Protein AF-A0A973CB04-F1 (afdb_monomer)

Mean predicted aligned error: 16.15 Å

Foldseek 3Di:
DDPPVDADWDWDWDADPVQKIKTFTGHPVRHTQKIWIDHNVQVVCVVVPHDHDTDMDGCVVVVVVVVVVVVVVVQVVCVVQCAHPVRHRVDDDDDPPPDDPPVVVVVVVVVVD

Solvent-accessible surface area (backbone atoms only — not comparable to full-atom values): 6875 Å² total; per-residue (Å²): 135,86,83,78,83,73,78,74,56,45,79,47,79,47,74,49,96,87,52,37,35,39,43,34,38,22,39,75,87,66,52,69,46,34,38,31,55,32,48,55,68,49,47,54,38,43,76,72,73,42,92,65,91,63,59,72,49,63,44,60,59,54,53,52,51,52,50,52,53,50,52,52,52,50,53,52,52,28,60,73,73,36,28,46,101,84,74,47,71,62,86,79,79,92,75,91,62,73,69,66,68,58,56,54,52,53,54,54,56,64,78,70,113

pLDDT: mean 73.48, std 15.4, range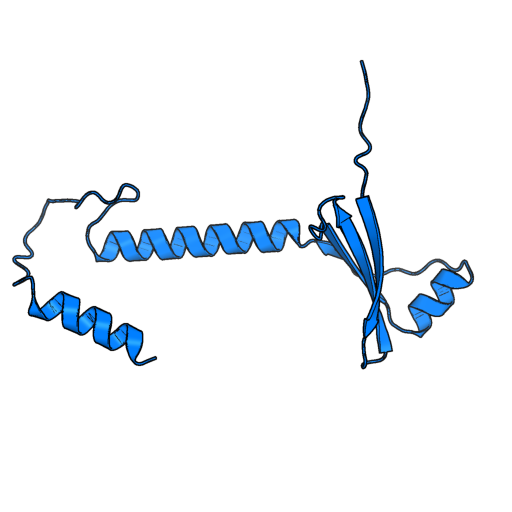 [37.22, 92.94]

Sequence (113 aa):
MTTDKHKAGNVVITKSTNGQFFIEIEHSNGDLVCQAILTAEQFAHAVTGKQVKAEITDLSLAASNRILELELQLNWLLSKVGVNENGVFLTSGNAQLNNDDSLVNLIKQIDSQ

Radius of gyration: 24.6 Å; Cα contacts (8 Å, |Δi|>4): 113; chains: 1; bounding box: 63×24×53 Å

Nearest PDB structures (foldseek):
  2k8e-assembly1_A  TM=7.472E-01  e=1.761E-01  Escherichia coli K-12
  8g8k-assembly1_A  TM=8.612E-01  e=1.468E+00  Mycobacterium tuberculosis H37Rv
  2ml5-assembly1_A  TM=5.511E-01  e=1.152E+00  Bacteroides ovatus ATCC 8483
  2ml6-assembly1_A  TM=5.552E-01  e=2.111E+00  Bacteroides uniformis ATCC 8492
  8uxx-assembly1_D  TM=3.816E-01  e=3.226E+00  Schizosaccharomyces pombe

Structure (mmCIF, N/CA/C/O backbone):
data_AF-A0A973CB04-F1
#
_entry.id   AF-A0A973CB04-F1
#
loop_
_atom_site.group_PDB
_atom_site.id
_atom_site.type_symbol
_atom_site.label_atom_id
_atom_site.label_alt_id
_atom_site.label_comp_id
_atom_site.label_asym_id
_atom_site.label_entity_id
_atom_site.label_seq_id
_atom_site.pdbx_PDB_ins_code
_atom_site.Cartn_x
_atom_site.Cartn_y
_atom_site.Cartn_z
_atom_site.occupancy
_atom_site.B_iso_or_equiv
_atom_site.auth_seq_id
_atom_site.auth_comp_id
_atom_site.auth_asym_id
_atom_site.auth_atom_id
_atom_site.pdbx_PDB_model_num
ATOM 1 N N . MET A 1 1 ? -22.458 14.831 -21.873 1.00 37.22 1 MET A N 1
ATOM 2 C CA . MET A 1 1 ? -21.273 14.986 -21.005 1.00 37.22 1 MET A CA 1
ATOM 3 C C . MET A 1 1 ? -21.342 13.897 -19.950 1.00 37.22 1 MET A C 1
ATOM 5 O O . MET A 1 1 ? -22.110 14.038 -19.011 1.00 37.22 1 MET A O 1
ATOM 9 N N . THR A 1 2 ? -20.648 12.778 -20.142 1.00 40.47 2 THR A N 1
ATOM 10 C CA . THR A 1 2 ? -20.549 11.719 -19.129 1.00 40.47 2 THR A CA 1
ATOM 11 C C . THR A 1 2 ? -19.352 12.030 -18.242 1.00 40.47 2 THR A C 1
ATOM 13 O O . THR A 1 2 ? -18.201 11.959 -18.661 1.00 40.47 2 THR A O 1
ATOM 16 N N . THR A 1 3 ? -19.619 12.488 -17.023 1.00 49.06 3 THR A N 1
ATOM 17 C C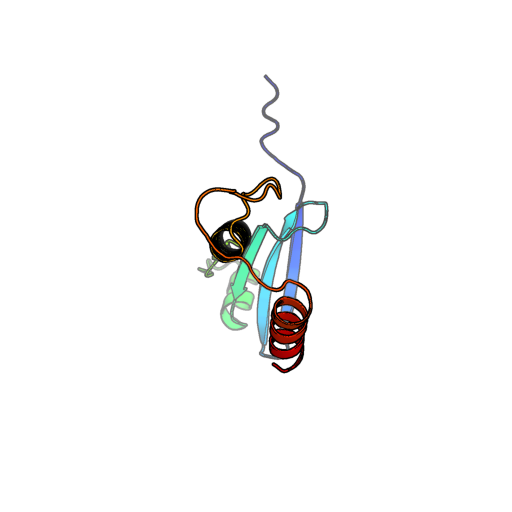A . THR A 1 3 ? -18.599 12.676 -15.989 1.00 49.06 3 THR A CA 1
ATOM 18 C C . THR A 1 3 ? -18.292 11.336 -15.334 1.00 49.06 3 THR A C 1
ATOM 20 O O . THR A 1 3 ? -18.624 11.127 -14.170 1.00 49.06 3 THR A O 1
ATOM 23 N N . ASP A 1 4 ? -17.634 10.438 -16.061 1.00 52.72 4 ASP A N 1
ATOM 24 C CA . ASP A 1 4 ? -17.036 9.240 -15.467 1.00 52.72 4 ASP A CA 1
ATOM 25 C C . ASP A 1 4 ? -15.721 9.640 -14.783 1.00 52.72 4 ASP A C 1
ATOM 27 O O . ASP A 1 4 ? -14.619 9.376 -15.256 1.00 52.72 4 ASP A O 1
ATOM 31 N N . LYS A 1 5 ? -15.838 10.377 -13.670 1.00 62.09 5 LYS A N 1
ATOM 32 C CA . LYS A 1 5 ? -14.699 10.774 -12.822 1.00 62.09 5 LYS A CA 1
ATOM 33 C C . LYS A 1 5 ? -14.308 9.698 -11.807 1.00 62.09 5 LYS A C 1
ATOM 35 O O . LYS A 1 5 ? -13.373 9.899 -11.037 1.00 62.09 5 LYS A O 1
ATOM 40 N N . HIS A 1 6 ? -15.014 8.573 -11.789 1.00 63.16 6 HIS A N 1
ATOM 41 C CA . HIS A 1 6 ? -14.805 7.504 -10.825 1.00 63.16 6 HIS A CA 1
ATOM 42 C C . HIS A 1 6 ? -14.273 6.274 -11.554 1.00 63.16 6 HIS A C 1
ATOM 44 O O . HIS A 1 6 ? -14.975 5.670 -12.360 1.00 63.16 6 HIS A O 1
ATOM 50 N N . LYS A 1 7 ? -13.015 5.916 -11.283 1.00 69.75 7 LYS A N 1
ATOM 51 C CA . LYS A 1 7 ? -12.451 4.626 -11.689 1.00 69.75 7 LYS A CA 1
ATOM 52 C C . LYS A 1 7 ? -12.687 3.618 -10.569 1.00 69.75 7 LYS A C 1
ATOM 54 O O . LYS A 1 7 ? -12.525 3.959 -9.399 1.00 69.75 7 LYS A O 1
ATOM 59 N N . ALA A 1 8 ? -13.066 2.397 -10.933 1.00 78.25 8 ALA A N 1
ATOM 60 C CA . ALA A 1 8 ? -13.127 1.292 -9.986 1.00 78.25 8 ALA A CA 1
ATOM 61 C C . ALA A 1 8 ? -11.713 0.947 -9.491 1.00 78.25 8 ALA A C 1
ATOM 63 O O . ALA A 1 8 ? -10.745 1.003 -10.253 1.00 78.25 8 ALA A O 1
ATOM 64 N N . GLY A 1 9 ? -11.613 0.592 -8.218 1.00 85.38 9 GLY A N 1
ATOM 65 C CA . GLY A 1 9 ? -10.376 0.208 -7.554 1.00 85.38 9 GLY A CA 1
ATOM 66 C C . GLY A 1 9 ? -10.685 -0.629 -6.321 1.00 85.38 9 GLY A C 1
ATOM 67 O O . GLY A 1 9 ? -11.854 -0.817 -5.974 1.00 85.38 9 GLY A O 1
ATOM 68 N N . ASN A 1 10 ? -9.636 -1.119 -5.675 1.00 87.19 10 ASN A N 1
ATOM 69 C CA . ASN A 1 10 ? -9.727 -1.946 -4.482 1.00 87.19 10 ASN A CA 1
ATOM 70 C C . ASN A 1 10 ? -9.126 -1.208 -3.285 1.00 87.19 10 ASN A C 1
ATOM 72 O O . ASN A 1 10 ? -8.230 -0.379 -3.433 1.00 87.19 10 ASN A O 1
ATOM 76 N N . VAL A 1 11 ? -9.634 -1.522 -2.095 1.00 90.88 11 VAL A N 1
ATOM 77 C CA . VAL A 1 11 ? -9.000 -1.137 -0.834 1.00 90.88 11 VAL A CA 1
ATOM 78 C C . VAL A 1 11 ? -8.563 -2.415 -0.141 1.00 90.88 11 VAL A C 1
ATOM 80 O O . VAL A 1 11 ? -9.399 -3.266 0.168 1.00 90.88 11 VAL A O 1
ATOM 83 N N . VAL A 1 12 ? -7.264 -2.540 0.098 1.00 92.19 12 VAL A N 1
ATOM 84 C CA . VAL A 1 12 ? -6.651 -3.678 0.781 1.00 92.19 12 VAL A CA 1
ATOM 85 C C . VAL A 1 12 ? -6.190 -3.222 2.159 1.00 92.19 12 VAL A C 1
ATOM 87 O O . VAL A 1 12 ? -5.665 -2.123 2.327 1.00 92.19 12 VAL A O 1
ATOM 90 N N . ILE A 1 13 ? -6.452 -4.044 3.174 1.00 91.56 13 ILE A N 1
ATOM 91 C CA . ILE A 1 13 ? -6.031 -3.773 4.548 1.00 91.56 13 ILE A CA 1
ATOM 92 C C . ILE A 1 13 ? -5.160 -4.931 5.010 1.00 91.56 13 ILE A C 1
ATOM 94 O O . ILE A 1 13 ? -5.649 -6.044 5.213 1.00 91.56 13 ILE A O 1
ATOM 98 N N . THR A 1 14 ? -3.880 -4.646 5.218 1.00 92.94 14 THR A N 1
ATOM 99 C CA . THR A 1 14 ? -2.878 -5.638 5.611 1.00 92.94 14 THR A CA 1
ATOM 100 C C . THR A 1 14 ? -2.345 -5.317 7.003 1.00 92.94 14 THR A C 1
ATOM 102 O O . THR A 1 14 ? -2.118 -4.158 7.347 1.00 92.94 14 THR A O 1
ATOM 105 N N . LYS A 1 15 ? -2.118 -6.343 7.829 1.00 91.31 15 LYS A N 1
ATOM 106 C CA . LYS A 1 15 ? -1.437 -6.208 9.124 1.00 91.31 15 LYS A CA 1
ATOM 107 C C . LYS A 1 15 ? -0.046 -6.827 9.032 1.00 91.31 15 LYS A C 1
ATOM 109 O O . LYS A 1 15 ? 0.077 -8.013 8.741 1.00 91.31 15 LYS A O 1
ATOM 114 N N . SER A 1 16 ? 0.988 -6.049 9.337 1.00 89.38 16 SER A N 1
ATOM 115 C CA . SER A 1 16 ? 2.363 -6.550 9.419 1.00 89.38 16 SER A CA 1
ATOM 116 C C . SER A 1 16 ? 2.649 -7.242 10.754 1.00 89.38 16 SER A C 1
ATOM 118 O O . SER A 1 16 ? 1.963 -7.049 11.764 1.00 89.38 16 SER A O 1
ATOM 120 N N . THR A 1 17 ? 3.714 -8.040 10.769 1.00 88.00 17 THR A N 1
ATOM 121 C CA . THR A 1 17 ? 4.249 -8.722 11.954 1.00 88.00 17 THR A CA 1
ATOM 122 C C . THR A 1 17 ? 4.713 -7.750 13.038 1.00 88.00 17 THR A C 1
ATOM 124 O O . THR A 1 17 ? 4.690 -8.097 14.216 1.00 88.00 17 THR A O 1
ATOM 127 N N . ASN A 1 18 ? 5.065 -6.515 12.669 1.00 85.31 18 ASN A N 1
ATOM 128 C CA . ASN A 1 18 ? 5.437 -5.448 13.601 1.00 85.31 18 ASN A CA 1
ATOM 129 C C . ASN A 1 18 ? 4.226 -4.715 14.223 1.00 85.31 18 ASN A C 1
ATOM 131 O O . ASN A 1 18 ? 4.407 -3.768 14.985 1.00 85.31 18 ASN A O 1
ATOM 135 N N . GLY A 1 19 ? 2.995 -5.126 13.898 1.00 84.75 19 GLY A N 1
ATOM 136 C CA . GLY A 1 19 ? 1.769 -4.532 14.436 1.00 84.75 19 GLY A CA 1
ATOM 137 C C . GLY A 1 19 ? 1.285 -3.267 13.721 1.00 84.75 19 GLY A C 1
ATOM 138 O O . GLY A 1 19 ? 0.321 -2.659 14.187 1.00 84.75 19 GLY A O 1
ATOM 139 N N . GLN A 1 20 ? 1.910 -2.877 12.607 1.00 88.94 20 GLN A N 1
ATOM 140 C CA . GLN A 1 20 ? 1.409 -1.808 11.740 1.00 88.94 20 GLN A CA 1
ATOM 141 C C . GLN A 1 20 ? 0.294 -2.308 10.819 1.00 88.94 20 GLN A C 1
ATOM 143 O O . GLN A 1 20 ? 0.276 -3.473 10.411 1.00 88.94 20 GLN A O 1
ATOM 148 N N . PHE A 1 21 ? -0.616 -1.398 10.485 1.00 91.81 21 PHE A N 1
ATOM 149 C CA . PHE A 1 21 ? -1.695 -1.605 9.530 1.00 91.81 21 PHE A CA 1
ATOM 150 C C . PHE A 1 21 ? -1.434 -0.766 8.282 1.00 91.81 21 PHE A C 1
ATOM 152 O O . PHE A 1 21 ? -1.148 0.426 8.382 1.00 91.81 21 PHE A O 1
ATOM 159 N N . PHE A 1 22 ? -1.555 -1.395 7.121 1.00 91.50 22 PHE A N 1
ATOM 160 C CA . PHE A 1 22 ? -1.392 -0.781 5.811 1.00 91.50 22 PHE A CA 1
ATOM 161 C C . PHE A 1 22 ? -2.763 -0.737 5.159 1.00 91.50 22 PHE A C 1
ATOM 163 O O . PHE A 1 22 ? -3.424 -1.769 5.059 1.00 91.50 22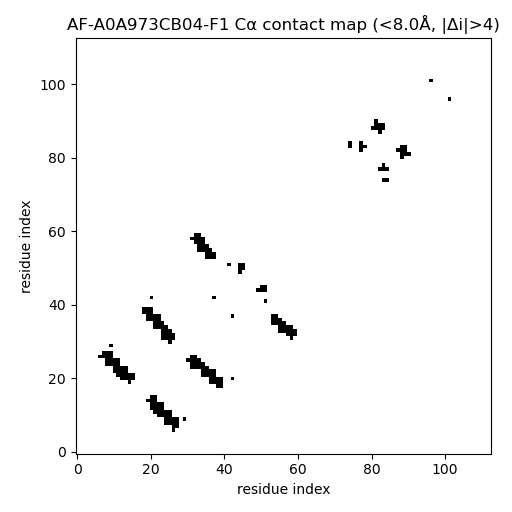 PHE A O 1
ATOM 170 N N . ILE A 1 23 ? -3.207 0.458 4.780 1.00 92.25 23 ILE A N 1
ATOM 171 C CA . ILE A 1 23 ? -4.401 0.651 3.962 1.00 92.25 23 ILE A CA 1
ATOM 172 C C . ILE A 1 23 ? -3.919 1.049 2.579 1.00 92.25 23 ILE A C 1
ATOM 174 O O . ILE A 1 23 ? -3.339 2.116 2.392 1.00 92.2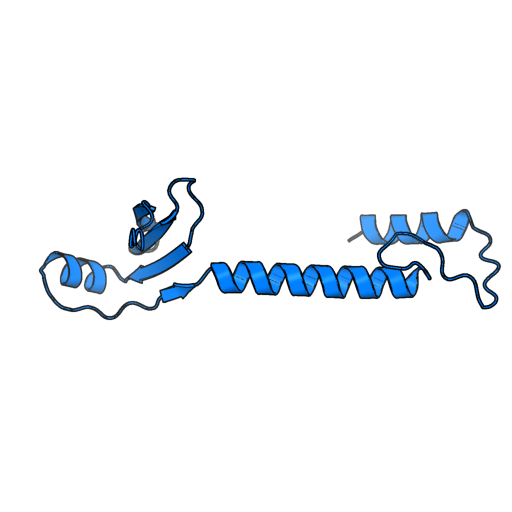5 23 ILE A O 1
ATOM 178 N N . GLU A 1 24 ? -4.147 0.167 1.628 1.00 91.50 24 GLU A N 1
ATOM 179 C CA . GLU A 1 24 ? -3.621 0.237 0.277 1.00 91.50 24 GLU A CA 1
ATOM 180 C C . GLU A 1 24 ? -4.785 0.499 -0.672 1.00 91.50 24 GLU A C 1
ATOM 182 O O . GLU A 1 24 ? -5.790 -0.213 -0.649 1.00 91.50 24 GLU A O 1
ATOM 187 N N . ILE A 1 25 ? -4.681 1.568 -1.461 1.00 89.44 25 ILE A N 1
ATOM 188 C CA . ILE A 1 25 ? -5.643 1.868 -2.520 1.00 89.44 25 ILE A CA 1
ATOM 189 C C . ILE A 1 25 ? -5.025 1.407 -3.828 1.00 89.44 25 ILE A C 1
ATOM 191 O O . ILE A 1 25 ? -4.000 1.936 -4.255 1.00 89.44 25 ILE A O 1
ATOM 195 N N . GLU A 1 26 ? -5.670 0.447 -4.471 1.00 88.31 26 GLU A N 1
ATOM 196 C CA . GLU A 1 26 ? -5.198 -0.176 -5.700 1.00 88.31 26 GLU A CA 1
ATOM 197 C C . GLU A 1 26 ? -6.148 0.121 -6.861 1.00 88.31 26 GLU A C 1
ATOM 199 O O . GLU A 1 26 ? -7.367 0.254 -6.706 1.00 88.31 26 GLU A O 1
ATOM 204 N N . HIS A 1 27 ? -5.594 0.182 -8.064 1.00 85.56 27 HIS A N 1
ATOM 205 C CA . HIS A 1 27 ? -6.366 0.069 -9.288 1.00 85.56 27 HIS A CA 1
ATOM 206 C C . HIS A 1 27 ? -6.968 -1.339 -9.423 1.00 85.56 27 HIS A C 1
ATOM 208 O O . HIS A 1 27 ? -6.547 -2.301 -8.784 1.00 85.56 27 HIS A O 1
ATOM 214 N N . SER A 1 28 ? -7.973 -1.485 -10.287 1.00 85.44 28 S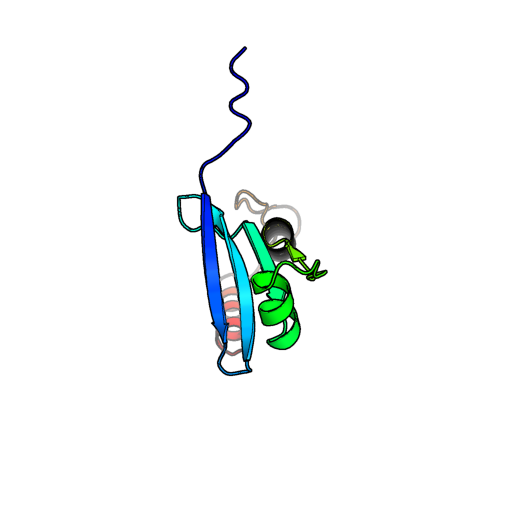ER A N 1
ATOM 215 C CA . SER A 1 28 ? -8.655 -2.769 -10.510 1.00 85.44 28 SER A CA 1
ATOM 216 C C . SER A 1 28 ? -7.753 -3.880 -11.068 1.00 85.44 28 SER A C 1
ATOM 218 O O . SER A 1 28 ? -8.121 -5.049 -10.995 1.00 85.44 28 SER A O 1
ATOM 220 N N . ASN A 1 29 ? -6.594 -3.529 -11.625 1.00 81.12 29 ASN A N 1
ATOM 221 C CA . ASN A 1 29 ? -5.563 -4.454 -12.096 1.00 81.12 29 ASN A CA 1
ATOM 222 C C . ASN A 1 29 ? -4.543 -4.850 -11.007 1.00 81.12 29 ASN A C 1
ATOM 224 O O . ASN A 1 29 ? -3.651 -5.640 -11.301 1.00 81.12 29 ASN A O 1
ATOM 228 N N . GLY A 1 30 ? -4.678 -4.323 -9.785 1.00 78.94 30 GLY A N 1
ATOM 229 C CA . GLY A 1 30 ? -3.764 -4.570 -8.666 1.00 78.94 30 GLY A CA 1
ATOM 230 C C . GLY A 1 30 ? -2.607 -3.574 -8.549 1.00 78.94 30 GLY A C 1
ATOM 231 O O . GLY A 1 30 ? -1.774 -3.730 -7.662 1.00 78.94 30 GLY A O 1
ATOM 232 N N . ASP A 1 31 ? -2.533 -2.546 -9.404 1.00 80.94 31 ASP A N 1
ATOM 233 C CA . ASP A 1 31 ? -1.489 -1.526 -9.277 1.00 80.94 31 ASP A CA 1
ATOM 234 C C . ASP A 1 31 ? -1.755 -0.632 -8.060 1.00 80.94 31 ASP A C 1
ATOM 236 O O . ASP A 1 31 ? -2.814 -0.009 -7.946 1.00 80.94 31 ASP A O 1
ATOM 240 N N . LEU A 1 32 ? -0.774 -0.529 -7.167 1.00 82.44 32 LEU A N 1
ATOM 241 C CA . LEU A 1 32 ? -0.869 0.284 -5.960 1.00 82.44 32 LEU A CA 1
ATOM 242 C C . LEU A 1 32 ? -0.785 1.782 -6.294 1.00 82.44 32 LEU A C 1
ATOM 244 O O . LEU A 1 32 ? 0.195 2.252 -6.870 1.00 82.44 32 LEU A O 1
ATOM 248 N N . VAL A 1 33 ? -1.807 2.541 -5.900 1.00 85.62 33 VAL A N 1
ATOM 249 C CA . VAL A 1 33 ? -1.902 3.994 -6.111 1.00 85.62 33 VAL A CA 1
ATOM 250 C C . VAL A 1 33 ? -1.250 4.726 -4.949 1.00 85.62 33 VAL A C 1
ATOM 252 O O . VAL A 1 33 ? -0.323 5.517 -5.116 1.00 85.62 33 VAL A O 1
ATOM 255 N N . CYS A 1 34 ? -1.739 4.447 -3.745 1.00 86.62 34 CYS A N 1
ATOM 256 C CA . CYS A 1 34 ? -1.215 5.034 -2.530 1.00 86.62 34 CYS A CA 1
ATOM 257 C C . CYS A 1 34 ? -1.411 4.095 -1.349 1.00 86.62 34 CYS A C 1
ATOM 259 O O . CYS A 1 34 ? -2.281 3.221 -1.343 1.00 86.62 34 CYS A O 1
ATOM 261 N N . GLN A 1 35 ? -0.582 4.307 -0.337 1.00 90.06 35 GLN A N 1
ATOM 262 C CA . GLN A 1 35 ? -0.597 3.535 0.890 1.00 90.06 35 GLN A CA 1
ATOM 263 C C . GLN A 1 35 ? -0.665 4.487 2.078 1.00 90.06 35 GLN A C 1
ATOM 265 O O . GLN A 1 35 ? 0.059 5.482 2.130 1.00 90.06 35 GLN A O 1
ATOM 270 N N . ALA A 1 36 ? -1.525 4.169 3.039 1.00 90.56 36 ALA A N 1
ATOM 271 C CA . ALA A 1 36 ? -1.566 4.808 4.342 1.00 90.56 36 ALA A CA 1
ATOM 272 C C . ALA A 1 36 ? -1.087 3.830 5.417 1.00 90.56 36 ALA A C 1
ATOM 274 O O . ALA A 1 36 ? -1.530 2.680 5.459 1.00 90.56 36 ALA A O 1
ATOM 275 N N . ILE A 1 37 ? -0.208 4.297 6.302 1.00 91.56 37 ILE A N 1
ATOM 276 C CA . ILE A 1 37 ? 0.346 3.488 7.393 1.00 91.56 37 ILE A CA 1
ATOM 277 C C . ILE A 1 37 ? -0.244 3.967 8.717 1.00 91.56 37 ILE A C 1
ATOM 279 O O . ILE A 1 37 ? -0.230 5.158 9.033 1.00 91.56 37 ILE A O 1
ATOM 283 N N . LEU A 1 38 ? -0.768 3.025 9.497 1.00 91.00 38 LEU A N 1
ATOM 284 C CA . LEU A 1 38 ? -1.402 3.266 10.789 1.00 91.00 38 LEU A CA 1
ATOM 285 C C . LEU A 1 38 ? -0.751 2.396 11.865 1.00 91.00 38 LEU A C 1
ATOM 287 O O . LEU A 1 38 ? -0.475 1.211 11.661 1.00 91.00 38 LEU A O 1
ATOM 291 N N . THR A 1 39 ? -0.564 2.961 13.056 1.00 92.12 39 THR A N 1
ATOM 292 C CA . THR A 1 39 ? -0.293 2.156 14.253 1.00 92.12 39 THR A CA 1
ATOM 293 C C . THR A 1 39 ? -1.548 1.392 14.685 1.00 92.12 39 THR A C 1
ATOM 295 O O . THR A 1 39 ? -2.666 1.715 14.279 1.00 92.12 39 THR A O 1
ATOM 298 N N . ALA A 1 40 ? -1.395 0.391 15.555 1.00 90.62 40 ALA A N 1
ATOM 299 C CA . ALA A 1 40 ? -2.537 -0.355 16.085 1.00 90.62 40 ALA A CA 1
ATOM 300 C C . ALA A 1 40 ? -3.559 0.533 16.821 1.00 90.62 40 ALA A C 1
ATOM 302 O O . ALA A 1 40 ? -4.764 0.340 16.673 1.00 90.62 40 ALA A O 1
ATOM 303 N N . GLU A 1 41 ? -3.088 1.529 17.576 1.00 90.56 41 GLU A N 1
ATOM 304 C CA . GLU A 1 41 ? -3.949 2.491 18.275 1.00 90.56 41 GLU A CA 1
ATOM 305 C C . GLU A 1 41 ? -4.729 3.363 17.286 1.00 90.56 41 GLU A C 1
ATOM 307 O O . GLU A 1 41 ? -5.947 3.511 17.392 1.00 90.56 41 GLU A O 1
ATOM 312 N N . GLN A 1 42 ? -4.033 3.888 16.278 1.00 92.44 42 GLN A N 1
ATOM 313 C CA . GLN A 1 42 ? -4.629 4.679 15.210 1.00 92.44 42 GLN A CA 1
ATOM 314 C C . GLN A 1 42 ? -5.672 3.874 14.428 1.00 92.44 42 GLN A C 1
ATOM 316 O O . GLN A 1 42 ? -6.770 4.364 14.177 1.00 92.44 42 GLN A O 1
ATOM 321 N N . PHE A 1 43 ? -5.381 2.616 14.101 1.00 90.31 43 PHE A N 1
ATOM 322 C CA . PHE A 1 43 ? -6.341 1.740 13.439 1.00 90.31 43 PHE A CA 1
ATOM 323 C C . PHE A 1 43 ? -7.580 1.481 14.315 1.00 90.31 43 PHE A C 1
ATOM 325 O O . PHE A 1 43 ? -8.709 1.626 13.847 1.00 90.31 43 PHE A O 1
ATOM 332 N N . ALA A 1 44 ? -7.401 1.185 15.608 1.00 90.81 44 ALA A N 1
ATOM 333 C CA . ALA A 1 44 ? -8.517 0.995 16.539 1.00 90.81 44 ALA A CA 1
ATOM 334 C C . ALA A 1 44 ? -9.388 2.259 16.675 1.00 90.81 44 ALA A C 1
ATOM 336 O O . ALA A 1 44 ? -10.619 2.185 16.711 1.00 90.81 44 ALA A O 1
ATOM 337 N N . HIS A 1 45 ? -8.767 3.438 16.708 1.00 92.56 45 HIS A N 1
ATOM 338 C CA . HIS A 1 45 ? -9.481 4.714 16.729 1.00 92.56 45 HIS A CA 1
ATOM 339 C C . HIS A 1 45 ? -10.290 4.936 15.444 1.00 92.56 45 HIS A C 1
ATOM 341 O O . HIS A 1 45 ? -11.451 5.335 15.522 1.00 92.56 45 HIS A O 1
ATOM 347 N N . ALA A 1 46 ? -9.722 4.614 14.280 1.00 89.38 46 ALA A N 1
ATOM 348 C CA . ALA A 1 46 ? -10.413 4.742 13.000 1.00 89.38 46 ALA A CA 1
ATOM 349 C C . ALA A 1 46 ? -11.650 3.828 12.918 1.00 89.38 46 ALA A C 1
ATOM 351 O O . ALA A 1 46 ? -12.731 4.284 12.548 1.00 89.38 46 ALA A O 1
ATOM 352 N N . VAL A 1 47 ? -11.532 2.563 13.344 1.00 87.56 47 VAL A N 1
ATOM 353 C CA . VAL A 1 47 ? -12.652 1.597 13.339 1.00 87.56 47 VAL A CA 1
ATOM 354 C C . VAL A 1 47 ? -13.761 1.990 14.323 1.00 87.56 47 VAL A C 1
ATOM 356 O O . VAL A 1 47 ? -14.932 1.701 14.088 1.00 87.56 47 VAL A O 1
ATOM 359 N N . THR A 1 48 ? -13.423 2.696 15.404 1.00 92.31 48 THR A N 1
ATOM 360 C CA . THR A 1 48 ? -14.401 3.201 16.386 1.00 92.31 48 THR A CA 1
ATOM 361 C C . THR A 1 48 ? -15.016 4.556 16.016 1.00 92.31 48 THR A C 1
ATOM 363 O O . THR A 1 48 ? -15.732 5.148 16.823 1.00 92.31 48 THR A O 1
ATOM 366 N N . GLY A 1 49 ? -14.774 5.051 14.797 1.00 86.75 49 GLY A N 1
ATOM 367 C CA . GLY A 1 49 ? -15.394 6.269 14.269 1.00 86.75 49 GLY A CA 1
ATOM 368 C C . GLY A 1 49 ? -14.700 7.568 14.681 1.00 86.75 49 GLY A C 1
ATOM 369 O O . GLY A 1 49 ? -15.247 8.648 14.457 1.00 86.75 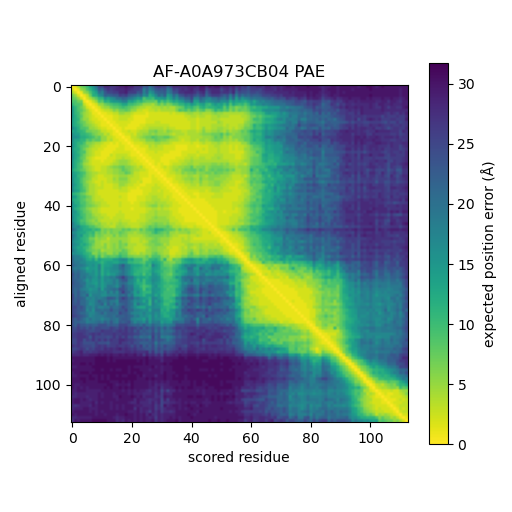49 GLY A O 1
ATOM 370 N N . LYS A 1 50 ? -13.500 7.499 15.272 1.00 90.19 50 LYS A N 1
ATOM 371 C CA . LYS A 1 50 ? -12.691 8.691 15.549 1.00 90.19 50 LYS A CA 1
ATOM 372 C C . LYS A 1 50 ? -11.888 9.084 14.315 1.00 90.19 50 LYS A C 1
ATOM 374 O O . LYS A 1 50 ? -11.401 8.237 13.571 1.00 90.19 50 LYS A O 1
ATOM 379 N N . GLN A 1 51 ? -11.697 10.389 14.133 1.00 88.75 51 GLN A N 1
ATOM 380 C CA . GLN A 1 51 ? -10.817 10.898 13.088 1.00 88.75 51 GLN A CA 1
ATOM 381 C C . GLN A 1 51 ? -9.360 10.571 13.423 1.00 88.75 51 GLN A C 1
ATOM 383 O O . GLN A 1 51 ? -8.886 10.841 14.527 1.00 88.75 51 GLN A O 1
ATOM 388 N N . VAL A 1 52 ? -8.645 10.026 12.442 1.00 88.19 52 VAL A N 1
ATOM 389 C CA . VAL A 1 52 ? -7.227 9.684 12.551 1.00 88.19 52 VAL A CA 1
ATOM 390 C C . VAL A 1 52 ? -6.495 10.265 11.353 1.00 88.19 52 VAL A C 1
ATOM 392 O O . VAL A 1 52 ? -6.971 10.177 10.223 1.00 88.19 52 VAL A O 1
ATOM 395 N N . LYS A 1 53 ? -5.343 10.889 11.604 1.00 86.38 53 LYS A N 1
ATOM 396 C CA . LYS A 1 53 ? -4.468 11.406 10.553 1.00 86.38 53 LYS A CA 1
ATOM 397 C C . LYS A 1 53 ? -3.411 10.350 10.247 1.00 86.38 53 LYS A C 1
ATOM 399 O O . LYS A 1 53 ? -2.583 10.064 11.108 1.00 86.38 53 LYS A O 1
ATOM 404 N N . ALA A 1 54 ? -3.468 9.783 9.048 1.00 81.06 54 ALA A N 1
ATOM 405 C CA . ALA A 1 54 ? -2.460 8.861 8.543 1.00 81.06 54 ALA A CA 1
ATOM 406 C C . ALA A 1 54 ? -1.500 9.594 7.603 1.00 81.06 54 ALA A C 1
ATOM 408 O O . ALA A 1 54 ? -1.900 10.524 6.896 1.00 81.06 54 ALA A O 1
ATOM 409 N N . GLU A 1 55 ? -0.243 9.171 7.605 1.00 82.31 55 GLU A N 1
ATOM 410 C CA . GLU A 1 55 ? 0.704 9.541 6.560 1.00 82.31 55 GLU A CA 1
ATOM 411 C C . GLU A 1 55 ? 0.380 8.738 5.298 1.00 82.31 55 GLU A C 1
ATOM 413 O O . GLU A 1 55 ? 0.090 7.543 5.388 1.00 82.31 55 GLU A O 1
ATOM 418 N N . ILE A 1 56 ? 0.380 9.406 4.142 1.00 83.25 56 ILE A N 1
ATOM 419 C CA . ILE A 1 56 ? 0.106 8.788 2.843 1.00 83.25 56 ILE A CA 1
ATOM 420 C C . ILE A 1 56 ? 1.379 8.838 2.010 1.00 83.25 56 ILE A C 1
ATOM 422 O O . ILE A 1 56 ? 1.940 9.912 1.795 1.00 83.25 56 ILE A O 1
ATOM 426 N N . THR A 1 57 ? 1.791 7.686 1.496 1.00 79.12 57 THR A N 1
ATOM 427 C CA . THR A 1 57 ? 2.845 7.576 0.491 1.00 79.12 57 THR A CA 1
ATOM 428 C C . THR A 1 57 ? 2.200 7.385 -0.878 1.00 79.12 57 THR A C 1
ATOM 430 O O . THR A 1 57 ? 1.491 6.404 -1.110 1.00 79.12 57 THR A O 1
ATOM 433 N N . ASP A 1 58 ? 2.423 8.344 -1.778 1.00 75.88 58 ASP A N 1
ATOM 434 C CA . ASP A 1 58 ? 2.032 8.245 -3.186 1.00 75.88 58 ASP A CA 1
ATOM 435 C C . ASP A 1 58 ? 3.134 7.511 -3.959 1.00 75.88 58 ASP A C 1
ATOM 437 O O . ASP A 1 58 ? 4.254 8.008 -4.111 1.00 75.88 58 ASP A O 1
ATOM 441 N N . LEU A 1 59 ? 2.829 6.296 -4.409 1.00 67.44 59 LEU A N 1
ATOM 442 C CA . LEU A 1 59 ? 3.802 5.432 -5.074 1.00 67.44 59 LEU A CA 1
ATOM 443 C C . LEU A 1 59 ? 3.867 5.685 -6.587 1.00 67.44 59 LEU A C 1
ATOM 445 O O . LEU A 1 59 ? 4.842 5.280 -7.225 1.00 67.44 59 LEU A O 1
ATOM 449 N N . SER A 1 60 ? 2.917 6.442 -7.151 1.00 62.59 60 SER A N 1
ATOM 450 C CA . SER A 1 60 ? 2.966 6.863 -8.557 1.00 62.59 60 SER A CA 1
ATOM 451 C C . SER A 1 60 ? 4.130 7.829 -8.825 1.00 62.59 60 SER A C 1
ATOM 453 O O . SER A 1 60 ? 4.809 7.743 -9.856 1.00 62.59 60 SER A O 1
ATOM 455 N N . LEU A 1 61 ? 4.436 8.698 -7.855 1.00 59.34 61 LEU A N 1
ATOM 456 C CA . LEU A 1 61 ? 5.575 9.614 -7.911 1.00 59.34 61 LEU A CA 1
ATOM 457 C C . LEU A 1 61 ? 6.908 8.861 -7.786 1.00 59.34 61 LEU A C 1
ATOM 459 O O . LEU A 1 61 ? 7.871 9.172 -8.485 1.00 59.34 61 LEU A O 1
ATOM 463 N N . ALA A 1 62 ? 6.955 7.839 -6.927 1.00 60.19 62 ALA A N 1
ATOM 464 C CA . ALA A 1 62 ? 8.152 7.028 -6.717 1.00 60.19 62 ALA A CA 1
ATOM 465 C C . ALA A 1 62 ? 8.529 6.222 -7.971 1.00 60.19 62 ALA A C 1
ATOM 467 O O . ALA A 1 62 ? 9.702 6.176 -8.345 1.00 60.19 62 ALA A O 1
ATOM 468 N N . ALA A 1 63 ? 7.540 5.640 -8.659 1.00 61.22 63 ALA A N 1
ATOM 469 C CA . ALA A 1 63 ? 7.756 4.958 -9.934 1.00 61.22 63 ALA A CA 1
ATOM 470 C C . ALA A 1 63 ? 8.266 5.924 -11.020 1.00 61.22 63 ALA A C 1
ATOM 472 O O . ALA A 1 63 ? 9.221 5.606 -11.727 1.00 61.22 63 ALA A O 1
ATOM 473 N N . SER A 1 64 ? 7.687 7.126 -11.095 1.00 65.06 64 SER A N 1
ATOM 474 C CA . SER A 1 64 ? 8.083 8.161 -12.061 1.00 65.06 64 SER A CA 1
ATOM 475 C C . SER A 1 64 ? 9.523 8.645 -11.841 1.00 65.06 64 SER A C 1
ATOM 477 O O . SER A 1 64 ? 10.293 8.749 -12.794 1.00 65.06 64 SER A O 1
ATOM 479 N N . ASN A 1 65 ? 9.924 8.868 -10.585 1.00 63.53 65 ASN A N 1
ATOM 480 C CA . ASN A 1 65 ? 11.294 9.268 -10.246 1.00 63.53 65 ASN A CA 1
ATOM 481 C C . ASN A 1 65 ? 12.315 8.177 -10.591 1.00 63.53 65 ASN A C 1
ATOM 483 O O . ASN A 1 65 ? 13.387 8.470 -11.111 1.00 63.53 65 ASN A O 1
ATOM 487 N N . ARG A 1 66 ? 11.967 6.909 -10.358 1.00 67.19 66 ARG A N 1
ATOM 488 C CA . ARG A 1 66 ? 12.845 5.774 -10.655 1.00 67.19 66 ARG A CA 1
ATOM 489 C C . ARG A 1 66 ? 13.030 5.544 -12.157 1.00 67.19 66 ARG A C 1
ATOM 491 O O . ARG A 1 66 ? 14.119 5.165 -12.573 1.00 67.19 66 ARG A O 1
ATOM 498 N N . ILE A 1 67 ? 12.004 5.801 -12.973 1.00 75.25 67 ILE A N 1
ATOM 499 C CA . ILE A 1 67 ? 12.130 5.797 -14.441 1.00 75.25 67 ILE A CA 1
ATOM 500 C C . ILE A 1 67 ? 13.100 6.896 -14.890 1.00 75.25 67 ILE A C 1
ATOM 502 O O . ILE A 1 67 ? 14.029 6.608 -15.639 1.00 75.25 67 ILE A O 1
ATOM 506 N N . LEU A 1 68 ? 12.948 8.118 -14.371 1.00 74.94 68 LEU A N 1
ATOM 507 C CA . LEU A 1 68 ? 13.835 9.236 -14.702 1.00 74.94 68 LEU A CA 1
ATOM 508 C C . LEU A 1 68 ? 15.300 8.957 -14.318 1.00 74.94 68 LEU A C 1
ATOM 510 O O . LEU A 1 68 ? 16.214 9.261 -15.083 1.00 74.94 68 LEU A O 1
ATOM 514 N N . GLU A 1 69 ? 15.540 8.359 -13.149 1.00 74.12 69 GLU A N 1
ATOM 515 C CA . GLU A 1 69 ? 16.883 7.945 -12.724 1.00 74.12 69 GLU A CA 1
ATOM 516 C C . GLU A 1 69 ? 17.502 6.920 -13.684 1.00 74.12 69 GLU A C 1
ATOM 518 O O . GLU A 1 69 ? 18.669 7.054 -14.055 1.00 74.12 69 GLU A O 1
ATOM 523 N N . LEU A 1 70 ? 16.722 5.928 -14.126 1.00 76.00 70 LEU A N 1
ATOM 524 C CA . LEU A 1 70 ? 17.175 4.917 -15.084 1.00 76.00 70 LEU A CA 1
ATOM 525 C C . LEU A 1 70 ? 17.463 5.522 -16.466 1.00 76.00 70 LEU A C 1
ATOM 527 O O . LEU A 1 70 ? 18.474 5.177 -17.077 1.00 76.00 70 LEU A O 1
ATOM 531 N N . GLU A 1 71 ? 16.633 6.451 -16.945 1.00 79.44 71 GLU A N 1
ATOM 532 C CA . GLU A 1 71 ? 16.864 7.177 -18.203 1.00 79.44 71 GLU A CA 1
ATOM 533 C C . GLU A 1 71 ? 18.146 8.021 -18.145 1.00 79.44 71 GLU A C 1
ATOM 535 O O . GLU A 1 71 ? 18.949 8.009 -19.080 1.00 79.44 71 GLU A O 1
ATOM 540 N N . LEU A 1 72 ? 18.395 8.710 -17.027 1.00 78.62 72 LEU A N 1
ATOM 541 C CA . LEU A 1 72 ? 19.628 9.474 -16.810 1.00 78.62 72 LEU A CA 1
ATOM 542 C C . LEU A 1 72 ? 20.869 8.570 -16.774 1.00 78.62 72 LEU A C 1
ATOM 544 O O . LEU A 1 72 ? 21.892 8.909 -17.375 1.00 78.62 72 LEU A O 1
ATOM 548 N N . GLN A 1 73 ? 20.785 7.418 -16.104 1.00 79.31 73 GLN A N 1
ATOM 549 C CA . GLN A 1 73 ? 21.867 6.429 -16.062 1.00 79.31 73 GLN A CA 1
ATOM 550 C C . GLN A 1 73 ? 22.153 5.836 -17.446 1.00 79.31 73 GLN A C 1
ATOM 552 O O . GLN A 1 73 ? 23.318 5.731 -17.840 1.00 79.31 73 GLN A O 1
ATOM 557 N N . LEU A 1 74 ? 21.107 5.499 -18.206 1.00 78.94 74 LEU A N 1
ATOM 558 C CA . LEU A 1 74 ? 21.232 4.988 -19.568 1.00 78.94 74 LEU A CA 1
ATOM 559 C C . LEU A 1 74 ? 21.884 6.026 -20.488 1.00 78.94 74 LEU A C 1
ATOM 561 O O . LEU A 1 74 ? 22.843 5.710 -21.188 1.00 78.94 74 LEU A O 1
ATOM 565 N N . ASN A 1 75 ? 21.436 7.281 -20.434 1.00 75.75 75 ASN A N 1
ATOM 566 C CA . ASN A 1 75 ? 22.008 8.365 -21.232 1.00 75.75 75 ASN A CA 1
ATOM 567 C C . ASN A 1 75 ? 23.478 8.635 -20.888 1.00 75.75 75 ASN A C 1
ATOM 569 O O . ASN A 1 75 ? 24.303 8.840 -21.783 1.00 75.75 75 ASN A O 1
ATOM 573 N N . TRP A 1 76 ? 23.837 8.586 -19.601 1.00 78.81 76 TRP A N 1
ATOM 574 C CA . TRP A 1 76 ? 25.233 8.676 -19.181 1.00 78.81 76 TRP A CA 1
ATOM 575 C C . TRP A 1 76 ? 26.069 7.540 -19.774 1.00 78.81 76 TRP A C 1
ATOM 577 O O . TRP A 1 76 ? 27.128 7.803 -20.346 1.00 78.81 76 TRP A O 1
ATOM 587 N N . LEU A 1 77 ? 25.587 6.297 -19.703 1.00 73.81 77 LEU A N 1
ATOM 588 C CA . LEU A 1 77 ? 26.289 5.136 -20.246 1.00 73.81 77 LEU A CA 1
ATOM 589 C C . LEU A 1 77 ? 26.480 5.253 -21.763 1.00 73.81 77 LEU A C 1
ATOM 591 O O . LEU A 1 77 ? 27.594 5.095 -22.260 1.00 73.81 77 LEU A O 1
ATOM 595 N N . LEU A 1 78 ? 25.422 5.604 -22.492 1.00 73.25 78 LEU A N 1
ATOM 596 C CA . LEU A 1 78 ? 25.459 5.803 -23.939 1.00 73.25 78 LEU A CA 1
ATOM 597 C C . LEU A 1 78 ? 26.488 6.876 -24.335 1.00 73.25 78 LEU A C 1
ATOM 599 O O . LEU A 1 78 ? 27.301 6.651 -25.234 1.00 73.25 78 LEU A O 1
ATOM 603 N N . SER A 1 79 ? 26.575 7.976 -23.577 1.00 69.25 79 SER A N 1
ATOM 604 C CA . SER A 1 79 ? 27.597 9.010 -23.798 1.00 69.25 79 SER A CA 1
ATOM 605 C C . SER A 1 79 ? 29.039 8.505 -23.628 1.00 69.25 79 SER A C 1
ATOM 607 O O . SER A 1 79 ? 29.942 8.984 -24.313 1.00 69.25 79 SER A O 1
ATOM 609 N N . LYS A 1 80 ? 29.274 7.520 -22.747 1.00 72.94 80 LYS A N 1
ATOM 610 C CA . LYS A 1 80 ? 30.601 6.920 -22.519 1.00 72.94 80 LYS A CA 1
ATOM 611 C C . LYS A 1 80 ? 31.016 5.963 -23.625 1.00 72.94 80 LYS A C 1
ATOM 613 O O . LYS A 1 80 ? 32.200 5.890 -23.940 1.00 72.94 80 LYS A O 1
ATOM 618 N N . VAL A 1 81 ? 30.054 5.255 -24.207 1.00 69.75 81 VAL A N 1
ATOM 619 C CA . VAL A 1 81 ? 30.287 4.315 -25.315 1.00 69.75 81 VAL A CA 1
ATOM 620 C C . VAL A 1 81 ? 30.285 5.046 -26.669 1.00 69.75 81 VAL A C 1
ATOM 622 O O . VAL A 1 81 ? 30.604 4.461 -27.699 1.00 69.75 81 VAL A O 1
ATOM 625 N N . GLY A 1 82 ? 29.976 6.349 -26.674 1.00 67.44 82 GLY A N 1
ATOM 626 C CA . GLY A 1 82 ? 29.882 7.147 -27.891 1.00 67.44 82 GLY A CA 1
ATOM 627 C C . GLY A 1 82 ? 28.703 6.707 -28.753 1.00 67.44 82 GLY A C 1
ATOM 628 O O . GLY A 1 82 ? 28.827 6.652 -29.969 1.00 67.44 82 GLY A O 1
ATOM 629 N N . VAL A 1 83 ? 27.580 6.353 -28.130 1.00 67.75 83 VAL A N 1
ATOM 630 C CA . VAL A 1 83 ? 26.347 5.890 -28.778 1.00 67.75 83 VAL A CA 1
ATOM 631 C C . VAL A 1 83 ? 25.212 6.832 -28.369 1.00 67.75 83 VAL A C 1
ATOM 633 O O . VAL A 1 83 ? 25.241 7.388 -27.276 1.00 67.75 83 VAL A O 1
ATOM 636 N N . ASN A 1 84 ? 24.231 7.074 -29.236 1.00 68.75 84 ASN A N 1
ATOM 637 C CA . ASN A 1 84 ? 23.036 7.845 -28.875 1.00 68.75 84 ASN A CA 1
ATOM 638 C C . ASN A 1 84 ? 21.891 6.951 -28.364 1.00 68.75 84 ASN A C 1
ATOM 640 O O . ASN A 1 84 ? 21.967 5.726 -28.412 1.00 68.75 84 ASN A O 1
ATOM 644 N N . GLU A 1 85 ? 20.798 7.571 -27.921 1.00 65.12 85 GLU A N 1
ATOM 645 C CA . GLU A 1 85 ? 19.564 6.911 -27.448 1.00 65.12 85 GLU A CA 1
ATOM 646 C C . GLU A 1 85 ? 18.924 5.934 -28.454 1.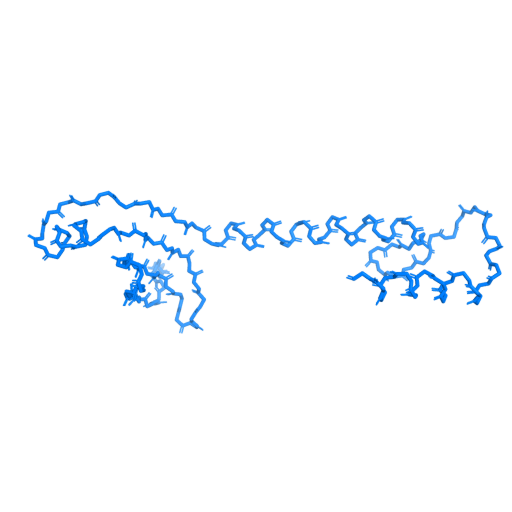00 65.12 85 GLU A C 1
ATOM 648 O O . GLU A 1 85 ? 18.149 5.067 -28.065 1.00 65.12 85 GLU A O 1
ATOM 653 N N . ASN A 1 86 ? 19.294 6.018 -29.736 1.00 68.69 86 ASN A N 1
ATOM 654 C CA . ASN A 1 86 ? 18.822 5.134 -30.803 1.00 68.69 86 ASN A CA 1
ATOM 655 C C . ASN A 1 86 ? 19.815 4.003 -31.134 1.00 68.69 86 ASN A C 1
ATOM 657 O O . ASN A 1 86 ? 19.645 3.310 -32.136 1.00 68.69 86 ASN A O 1
ATOM 661 N N . GLY A 1 87 ? 20.876 3.829 -30.339 1.00 61.34 87 GLY A N 1
ATOM 662 C CA . GLY A 1 87 ? 21.893 2.802 -30.571 1.00 61.34 87 GLY A CA 1
ATOM 663 C C . GLY A 1 87 ? 22.878 3.128 -31.703 1.00 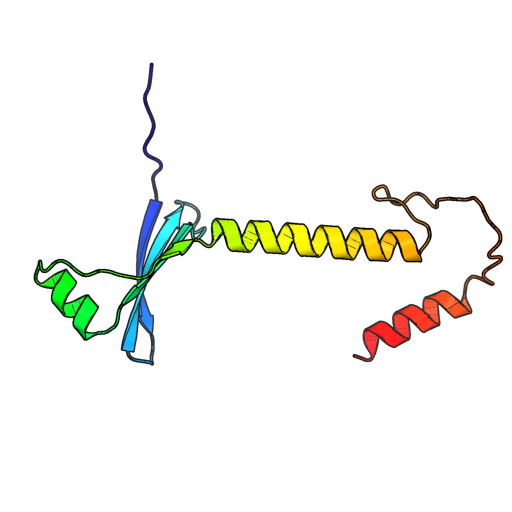61.34 87 GLY A C 1
ATOM 664 O O . GLY A 1 87 ? 23.595 2.241 -32.161 1.00 61.34 87 GLY A O 1
ATOM 665 N N . VAL A 1 88 ? 22.935 4.381 -32.172 1.00 70.69 88 VAL A N 1
ATOM 666 C CA . VAL A 1 88 ? 23.838 4.807 -33.255 1.00 70.69 88 VAL A CA 1
ATOM 667 C C . VAL A 1 88 ? 25.143 5.342 -32.676 1.00 70.69 88 VAL A C 1
ATOM 669 O O . VAL A 1 88 ? 25.128 6.270 -31.865 1.00 70.69 88 VAL A O 1
ATOM 672 N N . PHE A 1 89 ? 26.276 4.798 -33.125 1.00 67.75 89 PHE A N 1
ATOM 673 C CA . PHE A 1 89 ? 27.600 5.315 -32.780 1.00 67.75 89 PHE A CA 1
ATOM 674 C C . PHE A 1 89 ? 27.776 6.748 -33.299 1.00 67.75 89 PHE A C 1
ATOM 676 O O . PHE A 1 89 ? 27.673 7.019 -34.496 1.00 67.75 89 PHE A O 1
ATOM 683 N N . LEU A 1 90 ? 28.073 7.668 -32.389 1.00 65.06 90 LEU A N 1
ATOM 684 C CA . LEU A 1 90 ? 28.414 9.056 -32.657 1.00 65.06 90 LEU A CA 1
ATOM 685 C C . LEU A 1 90 ? 29.861 9.106 -33.161 1.00 65.06 90 LEU A C 1
ATOM 687 O O . LEU A 1 90 ? 30.807 9.377 -32.423 1.00 65.06 90 LEU A O 1
ATOM 691 N N . THR A 1 91 ? 30.055 8.781 -34.438 1.00 60.12 91 THR A N 1
ATOM 692 C CA . THR A 1 91 ? 31.375 8.808 -35.069 1.00 60.12 91 THR A CA 1
ATOM 693 C C . THR A 1 91 ? 31.819 10.245 -35.327 1.00 60.12 91 THR A C 1
ATOM 695 O O . THR A 1 91 ? 31.550 10.803 -36.389 1.00 60.12 91 THR A O 1
ATOM 698 N N . SER A 1 92 ? 32.563 10.830 -34.392 1.00 56.53 92 SER A N 1
ATOM 699 C CA . SER A 1 92 ? 33.539 11.873 -34.723 1.00 56.53 92 SER A CA 1
ATOM 700 C C . SER A 1 92 ? 34.564 12.045 -33.601 1.00 56.53 92 SER A C 1
ATOM 702 O O . SER A 1 92 ? 34.336 12.801 -32.660 1.00 56.53 92 SER A O 1
ATOM 704 N N . GLY A 1 93 ? 35.714 11.374 -33.735 1.00 44.34 93 GLY A N 1
ATOM 705 C CA . GLY A 1 93 ? 36.939 11.734 -33.012 1.00 44.34 93 GLY A CA 1
ATOM 706 C C . GLY A 1 93 ? 37.716 10.564 -32.412 1.00 44.34 93 GLY A C 1
ATOM 707 O O . GLY A 1 93 ? 37.557 10.266 -31.239 1.00 44.34 93 GLY A O 1
ATOM 708 N N . ASN A 1 94 ? 38.590 9.950 -33.218 1.00 48.03 94 ASN A N 1
ATOM 709 C CA . ASN A 1 94 ? 39.793 9.202 -32.823 1.00 48.03 94 ASN A CA 1
ATOM 710 C C . ASN A 1 94 ? 39.744 8.401 -31.507 1.00 48.03 94 ASN A C 1
ATOM 712 O O . ASN A 1 94 ? 40.404 8.747 -30.531 1.00 48.03 94 ASN A O 1
ATOM 716 N N . ALA A 1 95 ? 39.099 7.241 -31.533 1.00 46.88 95 ALA A N 1
ATOM 717 C CA . ALA A 1 95 ? 39.526 6.126 -30.702 1.00 46.88 95 ALA A CA 1
ATOM 718 C C . ALA A 1 95 ? 39.506 4.878 -31.579 1.00 46.88 95 ALA A C 1
ATOM 720 O O . ALA A 1 95 ? 38.480 4.230 -31.765 1.00 46.88 95 ALA A O 1
ATOM 721 N N . GLN A 1 96 ? 40.659 4.577 -32.173 1.00 48.91 96 GLN A N 1
ATOM 722 C CA . GLN A 1 96 ? 40.945 3.258 -32.715 1.00 48.91 96 GLN A CA 1
ATOM 723 C C . GLN A 1 96 ? 41.072 2.324 -31.504 1.00 48.91 96 GLN A C 1
ATOM 725 O O . GLN A 1 96 ? 42.162 2.040 -31.017 1.00 48.91 96 GLN A O 1
ATOM 730 N N . LEU A 1 97 ? 39.923 1.961 -30.930 1.00 49.06 97 LEU A N 1
ATOM 731 C CA . LEU A 1 97 ? 39.819 0.913 -29.935 1.00 49.06 97 LEU A CA 1
ATOM 732 C C . LEU A 1 97 ? 40.082 -0.383 -30.693 1.00 49.06 97 LEU A C 1
ATOM 734 O O . LEU A 1 97 ? 39.323 -0.769 -31.580 1.00 49.06 97 LEU A O 1
ATOM 738 N N . ASN A 1 98 ? 41.208 -1.022 -30.389 1.00 47.88 98 ASN A N 1
ATOM 739 C CA . ASN A 1 98 ? 41.437 -2.410 -30.757 1.00 47.88 98 ASN A CA 1
ATOM 740 C C . ASN A 1 98 ? 40.330 -3.215 -30.054 1.00 47.88 98 ASN A C 1
ATOM 742 O O . ASN A 1 98 ? 40.354 -3.402 -28.836 1.00 47.88 98 ASN A O 1
ATOM 746 N N . ASN A 1 99 ? 39.288 -3.518 -30.826 1.00 53.53 99 ASN A N 1
ATOM 747 C CA . ASN A 1 99 ? 37.904 -3.571 -30.351 1.00 53.53 99 ASN A CA 1
ATOM 748 C C . ASN A 1 99 ? 37.517 -4.832 -29.573 1.00 53.53 99 ASN A C 1
ATOM 750 O O . ASN A 1 99 ? 36.440 -4.850 -28.986 1.00 53.53 99 ASN A O 1
ATOM 754 N N . ASP A 1 100 ? 38.375 -5.846 -29.495 1.00 54.50 100 ASP A N 1
ATOM 755 C CA . ASP A 1 100 ? 37.946 -7.135 -28.944 1.00 54.50 100 ASP A CA 1
ATOM 756 C C . ASP A 1 100 ? 38.357 -7.327 -27.476 1.00 54.50 100 ASP A C 1
ATOM 758 O O . ASP A 1 100 ? 37.559 -7.796 -26.668 1.00 54.50 100 ASP A O 1
ATOM 762 N N . ASP A 1 101 ? 39.538 -6.859 -27.063 1.00 52.31 101 ASP A N 1
ATOM 763 C CA . ASP A 1 101 ? 40.014 -7.090 -25.688 1.00 52.31 101 ASP A CA 1
ATOM 764 C C . ASP A 1 101 ? 39.457 -6.077 -24.670 1.00 52.31 101 ASP A C 1
ATOM 766 O O . ASP A 1 101 ? 39.352 -6.366 -23.475 1.00 52.31 101 ASP A O 1
ATOM 770 N N . SER A 1 102 ? 39.073 -4.878 -25.121 1.00 59.25 102 SER A N 1
ATOM 771 C CA . SER A 1 102 ? 38.681 -3.779 -24.220 1.00 59.25 102 SER A CA 1
ATOM 772 C C . SER A 1 102 ? 37.219 -3.861 -23.769 1.00 59.25 102 SER A C 1
ATOM 774 O O . SER A 1 102 ? 36.926 -3.609 -22.601 1.00 59.25 102 SER A O 1
ATOM 776 N N . LEU A 1 103 ? 36.304 -4.275 -24.654 1.00 57.09 103 LEU A N 1
ATOM 777 C CA . LEU A 1 103 ? 34.891 -4.480 -24.307 1.00 57.09 103 LEU A CA 1
ATOM 778 C C . LEU A 1 103 ? 34.694 -5.741 -23.459 1.00 57.09 103 LEU A C 1
ATOM 780 O O . LEU A 1 103 ? 33.930 -5.721 -22.495 1.00 57.09 103 LEU A O 1
ATOM 784 N N . VAL A 1 104 ? 35.441 -6.811 -23.750 1.00 59.75 104 VAL A 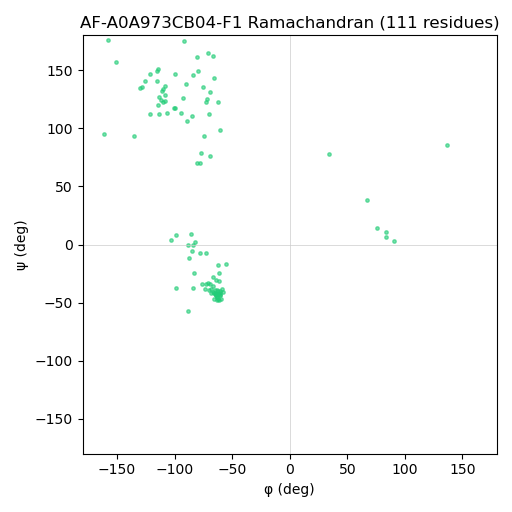N 1
ATOM 785 C CA . VAL A 1 104 ? 35.415 -8.050 -22.957 1.00 59.75 104 VAL A CA 1
ATOM 786 C C . VAL A 1 104 ? 35.899 -7.804 -21.526 1.00 59.75 104 VAL A C 1
ATOM 788 O O . VAL A 1 104 ? 35.313 -8.332 -20.582 1.00 59.75 104 VAL A O 1
ATOM 791 N N . ASN A 1 105 ? 36.925 -6.971 -21.335 1.00 57.25 105 ASN A N 1
ATOM 792 C CA . ASN A 1 105 ? 37.397 -6.616 -19.995 1.00 57.25 105 ASN A CA 1
ATOM 793 C C . ASN A 1 105 ? 36.423 -5.703 -19.237 1.00 57.25 105 ASN A C 1
ATOM 795 O O . ASN A 1 105 ? 36.293 -5.848 -18.022 1.00 57.25 105 ASN A O 1
ATOM 799 N N . LEU A 1 106 ? 35.701 -4.820 -19.933 1.00 57.12 106 LEU A N 1
ATOM 800 C CA . LEU A 1 106 ? 34.679 -3.973 -19.314 1.00 57.12 106 LEU A CA 1
ATOM 801 C C . LEU A 1 106 ? 33.473 -4.802 -18.836 1.00 57.12 106 LEU A C 1
ATOM 803 O O . LEU A 1 106 ? 33.002 -4.614 -17.718 1.00 57.12 106 LEU A O 1
ATOM 807 N N . ILE A 1 107 ? 33.030 -5.776 -19.639 1.00 60.91 107 ILE A N 1
ATOM 808 C CA . ILE A 1 107 ? 31.944 -6.700 -19.274 1.00 60.91 107 ILE A CA 1
ATOM 809 C C . ILE A 1 107 ? 32.356 -7.582 -18.084 1.00 60.91 107 ILE A C 1
ATOM 811 O O . ILE A 1 107 ? 31.586 -7.737 -17.141 1.00 60.91 107 ILE A O 1
ATOM 815 N N . LYS A 1 108 ? 33.596 -8.091 -18.065 1.00 56.88 108 LYS A N 1
ATOM 816 C CA . LYS A 1 108 ? 34.114 -8.894 -16.940 1.00 56.88 108 LYS A CA 1
ATOM 817 C C . LYS A 1 108 ? 34.210 -8.125 -15.621 1.00 56.88 108 LYS A C 1
ATOM 819 O O . LYS A 1 108 ? 34.094 -8.740 -14.568 1.00 56.88 108 LYS A O 1
ATOM 824 N N . GLN A 1 109 ? 34.438 -6.812 -15.655 1.00 56.16 109 GLN A N 1
ATOM 825 C CA . GLN A 1 109 ? 34.453 -5.996 -14.436 1.00 56.16 109 GLN A CA 1
ATOM 826 C C . GLN A 1 109 ? 33.050 -5.785 -13.862 1.00 56.16 109 GLN A C 1
ATOM 828 O O . GLN A 1 109 ? 32.900 -5.770 -12.642 1.00 56.16 109 GLN A O 1
ATOM 833 N N . ILE A 1 110 ? 32.033 -5.680 -14.720 1.00 53.78 110 ILE A N 1
ATOM 834 C CA . ILE A 1 110 ? 30.628 -5.544 -14.310 1.00 53.78 110 ILE A CA 1
ATOM 835 C C . ILE A 1 110 ? 30.116 -6.839 -13.660 1.00 53.78 110 ILE A C 1
ATOM 837 O O . ILE A 1 110 ? 29.427 -6.767 -12.653 1.00 53.78 110 ILE A O 1
ATOM 841 N N . ASP A 1 111 ? 30.518 -8.008 -14.168 1.00 45.75 111 ASP A N 1
ATOM 842 C CA . ASP A 1 111 ? 30.123 -9.327 -13.631 1.00 45.75 111 ASP A CA 1
ATOM 843 C C . ASP A 1 111 ? 30.800 -9.695 -12.289 1.00 45.75 111 ASP A C 1
ATOM 845 O O . ASP A 1 111 ? 30.495 -10.725 -11.690 1.00 45.75 111 ASP A O 1
ATOM 849 N N . SER A 1 112 ? 31.762 -8.888 -11.828 1.00 48.97 112 SER A N 1
ATOM 850 C CA . SER A 1 112 ? 32.562 -9.150 -10.619 1.00 48.97 112 SER A CA 1
ATOM 851 C C . SER A 1 112 ? 32.164 -8.324 -9.386 1.00 48.97 112 SER A C 1
ATOM 853 O O . SER A 1 112 ? 32.839 -8.423 -8.358 1.00 48.97 112 SER A O 1
ATOM 855 N N . GLN A 1 113 ? 31.100 -7.518 -9.484 1.00 43.16 113 GLN A N 1
ATOM 856 C CA . GLN A 1 113 ? 30.481 -6.788 -8.366 1.00 43.16 113 GLN A CA 1
ATOM 857 C C . GLN A 1 113 ? 29.179 -7.457 -7.929 1.00 43.16 113 GLN A C 1
ATOM 859 O O . GLN A 1 113 ? 28.925 -7.456 -6.703 1.00 43.16 113 GLN A O 1
#

Secondary structure (DSSP, 8-state):
--------EEEEEEE-TTS-EEEEEEETTS-EEEEEEE-HHHHHHHHTT-----EEEEHHHHHHHHHHHHHHHHHHHHHHHTB-TTS-B---S-----TTHHHHHHHHHHTT-